Protein AF-A0A2V9TWN0-F1 (afdb_monomer)

Mean predicted aligned error: 3.04 Å

Sequence (93 aa):
MSSDPVLLVHGGAWAIPDDMVEAHLNGVRNAIAAGWRVLQHGGTALDAVEEAVVIMEDDETFDAGCGSFLNRDGKVQLDALIMDGSTLRAGGV

pLDDT: mean 95.89, std 7.32, range [47.44, 98.88]

Solvent-accessible surface area (backbone atoms only — not comparable to full-atom values): 5729 Å² total; per-residue (Å²): 128,91,71,84,84,84,87,87,80,80,87,82,92,72,92,71,53,80,90,49,43,63,56,51,55,47,49,48,52,51,12,48,52,48,14,50,50,35,47,76,72,70,46,49,74,60,59,15,52,50,46,19,47,52,52,37,23,70,32,60,84,33,80,32,76,42,50,38,61,60,45,98,88,70,39,76,75,82,76,52,73,53,67,41,85,92,77,69,51,69,53,73,90

Radius of gyration: 14.96 Å; Cα contacts (8 Å, |Δi|>4): 114; chains: 1; bounding box: 32×29×44 Å

Foldseek 3Di:
DPDDDDDDDAFDDDPQDPVLVVLRVVLQVVLQVQLVVCVVVVHDNQVSNVSSVVSNLVRLSGCHPNVNDADPVRDHDHKDKGADPVVRDIDID

Structure (mmCIF, N/CA/C/O backbone):
data_AF-A0A2V9TWN0-F1
#
_entry.id   AF-A0A2V9TWN0-F1
#
loop_
_atom_site.group_PDB
_atom_site.id
_atom_site.type_symbol
_atom_site.label_atom_id
_atom_site.label_alt_id
_atom_site.label_comp_id
_atom_site.label_asym_id
_atom_site.label_entity_id
_atom_site.label_seq_id
_atom_site.pdbx_PDB_ins_code
_atom_site.Cartn_x
_atom_site.Cartn_y
_atom_site.Cartn_z
_atom_site.occupancy
_atom_site.B_iso_or_equiv
_atom_site.auth_seq_id
_atom_site.auth_comp_id
_atom_site.auth_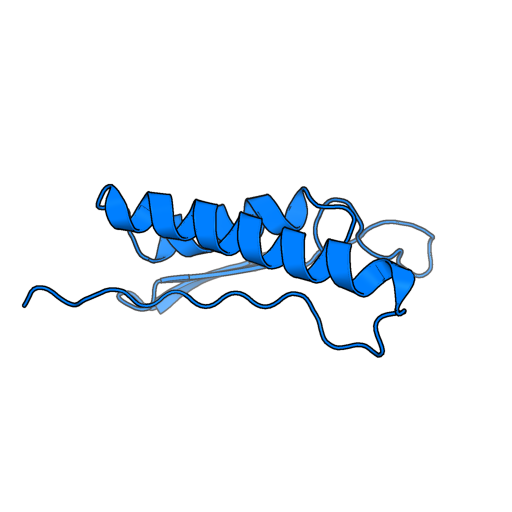asym_id
_atom_site.auth_atom_id
_atom_site.pdbx_PDB_model_num
ATOM 1 N N . MET A 1 1 ? -10.508 7.235 25.611 1.00 47.44 1 MET A N 1
ATOM 2 C CA . MET A 1 1 ? -9.133 7.730 25.402 1.00 47.44 1 MET A CA 1
ATOM 3 C C . MET A 1 1 ? -9.082 8.227 23.972 1.00 47.44 1 MET A C 1
ATOM 5 O O . MET A 1 1 ? -9.445 7.453 23.100 1.00 47.44 1 MET A O 1
ATOM 9 N N . SER A 1 2 ? -8.755 9.499 23.740 1.00 57.62 2 SER A N 1
ATOM 10 C CA . SER A 1 2 ? -8.411 9.951 22.387 1.00 57.62 2 SER A CA 1
ATOM 11 C C . SER A 1 2 ? -7.025 9.387 22.116 1.00 57.62 2 SER A C 1
ATOM 13 O O . SER A 1 2 ? -6.063 9.832 22.734 1.00 57.62 2 SER A O 1
ATOM 15 N N . SER A 1 3 ? -6.945 8.301 21.356 1.00 75.50 3 SER A N 1
ATOM 16 C CA . SER A 1 3 ? -5.669 7.771 20.889 1.00 75.50 3 SER A CA 1
ATOM 17 C C . SER A 1 3 ? -5.269 8.570 19.662 1.00 75.50 3 SER A C 1
ATOM 19 O O . SER A 1 3 ? -6.004 8.555 18.675 1.00 75.50 3 SER A O 1
ATOM 21 N N . ASP A 1 4 ? -4.130 9.251 19.725 1.00 89.12 4 ASP A N 1
ATOM 22 C CA . ASP A 1 4 ? -3.534 9.845 18.534 1.00 89.12 4 ASP A CA 1
ATOM 23 C C . ASP A 1 4 ? -3.155 8.698 17.583 1.00 89.12 4 ASP A C 1
ATOM 25 O O . ASP A 1 4 ? -2.393 7.808 17.981 1.00 89.12 4 ASP A O 1
ATOM 29 N N . PRO A 1 5 ? -3.735 8.633 16.372 1.00 93.94 5 PRO A N 1
ATOM 30 C CA . PRO A 1 5 ? -3.464 7.532 15.467 1.00 93.94 5 PRO A CA 1
ATOM 31 C C . PRO A 1 5 ? -2.036 7.626 14.927 1.00 93.94 5 PRO A C 1
ATOM 33 O O . PRO A 1 5 ? -1.470 8.709 14.776 1.00 93.94 5 PRO A O 1
ATOM 36 N N . VAL A 1 6 ? -1.467 6.474 14.588 1.00 96.44 6 VAL A N 1
ATOM 37 C CA . VAL A 1 6 ? -0.177 6.371 13.905 1.00 96.44 6 VAL A CA 1
ATOM 38 C C . VAL A 1 6 ? -0.394 5.561 12.637 1.00 96.44 6 VAL A C 1
ATOM 40 O O . VAL A 1 6 ? -0.990 4.487 12.686 1.00 96.44 6 VAL A O 1
ATOM 43 N N . LEU A 1 7 ? 0.100 6.075 11.514 1.00 97.88 7 LEU A N 1
ATOM 44 C CA . LEU A 1 7 ? 0.083 5.398 10.223 1.00 97.88 7 LEU A CA 1
ATOM 45 C C . LEU A 1 7 ? 1.515 5.338 9.686 1.00 97.88 7 LEU A C 1
ATOM 47 O O . LEU A 1 7 ? 2.246 6.326 9.750 1.00 97.88 7 LEU A O 1
ATOM 51 N N . LEU A 1 8 ? 1.913 4.173 9.181 1.00 98.12 8 LEU A N 1
ATOM 52 C CA . LEU A 1 8 ? 3.198 3.957 8.525 1.00 98.12 8 LEU A CA 1
ATOM 53 C C . LEU A 1 8 ? 2.947 3.298 7.172 1.00 98.12 8 LEU A C 1
ATOM 55 O O . LEU A 1 8 ? 2.086 2.430 7.061 1.00 98.12 8 LEU A O 1
ATOM 59 N N . VAL A 1 9 ? 3.725 3.699 6.171 1.00 98.00 9 VAL A N 1
ATOM 60 C CA . VAL A 1 9 ? 3.689 3.158 4.809 1.00 98.00 9 VAL A CA 1
ATOM 61 C C . VAL A 1 9 ? 5.123 2.856 4.384 1.00 98.00 9 VAL A C 1
ATOM 63 O O . VAL A 1 9 ? 6.042 3.603 4.729 1.00 98.00 9 VAL A O 1
ATOM 66 N N . HIS A 1 10 ? 5.325 1.770 3.642 1.00 97.00 10 HIS A N 1
ATOM 67 C CA . HIS A 1 10 ? 6.595 1.457 2.996 1.00 97.00 10 HIS A CA 1
ATOM 68 C C . HIS A 1 10 ? 6.358 1.134 1.523 1.00 97.00 10 HIS A C 1
ATOM 70 O O . HIS A 1 10 ? 5.330 0.564 1.191 1.00 97.00 10 HIS A O 1
ATOM 76 N N . GLY A 1 11 ? 7.327 1.457 0.665 1.00 91.69 11 GLY A N 1
ATOM 77 C CA . GLY A 1 11 ? 7.366 1.000 -0.727 1.00 91.69 11 GLY A CA 1
ATOM 78 C C . GLY A 1 11 ? 7.836 -0.449 -0.810 1.00 91.69 11 GLY A C 1
ATOM 79 O O . GLY A 1 11 ? 7.128 -1.379 -0.445 1.00 91.69 11 GLY A O 1
ATOM 80 N N . GLY A 1 12 ? 9.093 -0.636 -1.193 1.00 86.75 12 GLY A N 1
ATOM 81 C CA . GLY A 1 12 ? 9.765 -1.931 -1.203 1.00 86.75 12 GLY A CA 1
ATOM 82 C C . GLY A 1 12 ? 11.236 -1.790 -0.823 1.00 86.75 12 GLY A C 1
ATOM 83 O O . GLY A 1 12 ? 11.734 -0.683 -0.611 1.00 86.75 12 GLY A O 1
ATOM 84 N N . ALA A 1 13 ? 11.939 -2.916 -0.727 1.00 85.00 13 ALA A N 1
ATOM 85 C CA . ALA A 1 13 ? 13.361 -2.949 -0.404 1.00 85.00 13 ALA A CA 1
ATOM 86 C C . ALA A 1 13 ? 14.180 -3.361 -1.634 1.00 85.00 13 ALA A C 1
ATOM 88 O O . ALA A 1 13 ? 14.169 -4.523 -2.031 1.00 85.00 13 ALA A O 1
ATOM 89 N N . TRP A 1 14 ? 14.919 -2.412 -2.212 1.00 87.62 14 TRP A N 1
ATOM 90 C CA . TRP A 1 14 ? 15.901 -2.654 -3.273 1.00 87.62 14 TRP A CA 1
ATOM 91 C C . TRP A 1 14 ? 16.957 -1.524 -3.279 1.00 87.62 14 TRP A C 1
ATOM 93 O O . TRP A 1 14 ? 16.775 -0.482 -2.651 1.00 87.62 14 TRP A O 1
ATOM 103 N N . ALA A 1 15 ? 18.076 -1.716 -3.982 1.00 91.75 15 ALA A N 1
ATOM 104 C CA . ALA A 1 15 ? 19.024 -0.660 -4.359 1.00 91.75 15 ALA A CA 1
ATOM 105 C C . ALA A 1 15 ? 18.424 0.312 -5.405 1.00 91.75 15 ALA A C 1
ATOM 107 O O . ALA A 1 15 ? 18.713 0.197 -6.598 1.00 91.75 15 ALA A O 1
ATOM 108 N N . ILE A 1 16 ? 17.489 1.167 -4.975 1.00 92.38 16 ILE A N 1
ATOM 109 C CA . ILE A 1 16 ? 16.742 2.088 -5.850 1.00 92.38 16 ILE A CA 1
ATOM 110 C C . ILE A 1 16 ? 17.739 2.975 -6.622 1.00 92.38 16 ILE A C 1
ATOM 112 O O . ILE A 1 16 ? 18.572 3.616 -5.979 1.00 92.38 16 ILE A O 1
ATOM 116 N N . PRO A 1 17 ? 17.682 3.015 -7.968 1.00 94.12 17 PRO A N 1
ATOM 117 C CA . PRO A 1 17 ? 18.509 3.916 -8.771 1.00 94.12 17 PRO A CA 1
ATOM 118 C C . PRO A 1 17 ? 18.295 5.386 -8.394 1.00 94.12 17 PRO A C 1
ATOM 120 O O . PRO A 1 17 ? 17.164 5.786 -8.117 1.00 94.12 17 PRO A O 1
ATOM 123 N N . ASP A 1 18 ? 19.355 6.199 -8.416 1.00 96.50 18 ASP A N 1
ATOM 124 C CA . ASP A 1 18 ? 19.309 7.609 -7.988 1.00 96.50 18 ASP A CA 1
ATOM 125 C C . ASP A 1 18 ? 18.222 8.427 -8.712 1.00 96.50 18 ASP A C 1
ATOM 127 O O . ASP A 1 18 ? 17.572 9.275 -8.102 1.00 96.50 18 ASP A O 1
ATOM 131 N N . ASP A 1 19 ? 17.985 8.154 -9.998 1.00 97.19 19 ASP A N 1
ATOM 132 C CA . ASP A 1 19 ? 16.963 8.813 -10.820 1.00 97.19 19 ASP A CA 1
ATOM 133 C C . ASP A 1 19 ? 15.524 8.395 -10.475 1.00 97.19 19 ASP A C 1
ATOM 135 O O . ASP A 1 19 ? 14.581 9.117 -10.797 1.00 97.19 19 ASP A O 1
ATOM 139 N N . MET A 1 20 ? 15.350 7.284 -9.757 1.00 95.25 20 MET A N 1
ATOM 140 C CA . MET A 1 20 ? 14.056 6.768 -9.304 1.00 95.25 20 MET A CA 1
ATOM 141 C C . MET A 1 20 ? 13.738 7.125 -7.845 1.00 95.25 20 MET A C 1
ATOM 143 O O . MET A 1 20 ? 12.587 6.986 -7.424 1.00 95.25 20 MET A O 1
ATOM 147 N N . VAL A 1 21 ? 14.716 7.593 -7.058 1.00 95.69 21 VAL A N 1
ATOM 148 C CA . VAL A 1 21 ? 14.544 7.877 -5.618 1.00 95.69 21 VAL A CA 1
ATOM 149 C C . VAL A 1 21 ? 13.421 8.882 -5.363 1.00 95.69 21 VAL A C 1
ATOM 151 O O . VAL A 1 21 ? 12.569 8.647 -4.507 1.00 95.69 21 VAL A O 1
ATOM 154 N N . GLU A 1 22 ? 13.382 9.985 -6.111 1.00 97.50 22 GLU A N 1
ATOM 155 C CA . GLU A 1 22 ? 12.360 11.021 -5.913 1.00 97.50 22 GLU A CA 1
A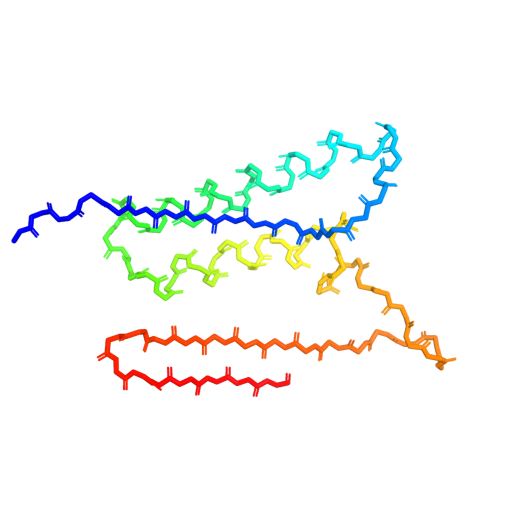TOM 156 C C . GLU A 1 22 ? 10.947 10.508 -6.207 1.00 97.50 22 GLU A C 1
ATOM 158 O O . GLU A 1 22 ? 10.019 10.833 -5.466 1.00 97.50 22 GLU A O 1
ATOM 163 N N . ALA A 1 23 ? 10.778 9.661 -7.230 1.00 97.12 23 ALA A N 1
ATOM 164 C CA . ALA A 1 23 ? 9.490 9.038 -7.528 1.00 97.12 23 ALA A CA 1
ATOM 165 C C . ALA A 1 23 ? 9.007 8.185 -6.342 1.00 97.12 23 ALA A C 1
ATOM 167 O O . ALA A 1 23 ? 7.898 8.388 -5.855 1.00 97.12 23 ALA A O 1
ATOM 168 N N . HIS A 1 24 ? 9.878 7.341 -5.778 1.00 96.88 24 HIS A N 1
ATOM 169 C CA . HIS A 1 24 ? 9.538 6.486 -4.633 1.00 96.88 24 HIS A CA 1
ATOM 170 C C . HIS A 1 24 ? 9.201 7.299 -3.376 1.00 96.88 24 HIS A C 1
ATOM 172 O O . HIS A 1 24 ? 8.250 6.984 -2.655 1.00 96.88 24 HIS A O 1
ATOM 178 N N . LEU A 1 25 ? 9.968 8.361 -3.103 1.00 96.94 25 LEU A N 1
ATOM 179 C CA . LEU A 1 25 ? 9.698 9.249 -1.973 1.00 96.94 25 LEU A CA 1
ATOM 180 C C . LEU A 1 25 ? 8.351 9.962 -2.132 1.00 96.94 25 LEU A C 1
ATOM 182 O O . LEU A 1 25 ? 7.620 10.108 -1.152 1.00 96.94 25 LEU A O 1
ATOM 186 N N . ASN A 1 26 ? 8.011 10.399 -3.344 1.00 98.12 26 ASN A N 1
ATOM 187 C CA . ASN A 1 26 ? 6.731 11.044 -3.618 1.00 98.12 26 ASN A CA 1
ATOM 188 C C . ASN A 1 26 ? 5.564 10.058 -3.543 1.00 98.12 26 ASN A C 1
ATOM 190 O O . ASN A 1 26 ? 4.566 10.385 -2.907 1.00 98.12 26 ASN A O 1
ATOM 194 N N . GLY A 1 27 ? 5.714 8.845 -4.074 1.00 98.19 27 GLY A N 1
ATOM 195 C CA . GLY A 1 27 ? 4.696 7.801 -3.976 1.00 98.19 27 GLY A CA 1
ATOM 196 C C . GLY A 1 27 ? 4.333 7.474 -2.522 1.00 98.19 27 GLY A C 1
ATOM 197 O O . GLY A 1 27 ? 3.165 7.545 -2.140 1.00 98.19 27 GLY A O 1
ATOM 198 N N . VAL A 1 28 ? 5.328 7.266 -1.646 1.00 98.12 28 VAL A N 1
ATOM 199 C CA . VAL A 1 28 ? 5.069 7.016 -0.211 1.00 98.12 28 VAL A CA 1
ATOM 200 C C . VAL A 1 28 ? 4.447 8.239 0.480 1.00 98.12 28 VAL A C 1
ATOM 202 O O . VAL A 1 28 ? 3.576 8.080 1.336 1.00 98.12 28 VAL A O 1
ATOM 205 N N . ARG A 1 29 ? 4.845 9.468 0.111 1.00 98.50 29 ARG A N 1
ATOM 206 C CA . ARG A 1 29 ? 4.228 10.709 0.629 1.00 98.50 29 ARG A CA 1
ATOM 207 C C . ARG A 1 29 ? 2.763 10.852 0.208 1.00 98.50 29 ARG A C 1
ATOM 209 O O . ARG A 1 29 ? 1.946 11.303 1.010 1.00 98.50 29 ARG A O 1
ATOM 216 N N . ASN A 1 30 ? 2.426 10.469 -1.018 1.00 98.69 30 ASN A N 1
ATOM 217 C CA . ASN A 1 30 ? 1.056 10.506 -1.519 1.00 98.69 30 ASN A CA 1
ATOM 218 C C . ASN A 1 30 ? 0.190 9.466 -0.797 1.00 98.69 30 ASN A C 1
ATOM 220 O O . ASN A 1 30 ? -0.875 9.808 -0.282 1.00 98.69 30 ASN A O 1
ATOM 224 N N . ALA A 1 31 ? 0.694 8.237 -0.668 1.00 98.75 31 ALA A N 1
ATOM 225 C CA . ALA A 1 31 ? 0.022 7.150 0.036 1.00 98.75 31 ALA A CA 1
ATOM 226 C C . ALA A 1 31 ? -0.254 7.493 1.509 1.00 98.75 31 ALA A C 1
ATOM 228 O O . ALA A 1 31 ? -1.393 7.396 1.974 1.00 98.75 31 ALA A O 1
ATOM 229 N N . ILE A 1 32 ? 0.760 7.981 2.241 1.00 98.56 32 ILE A N 1
ATOM 230 C CA . ILE A 1 32 ? 0.576 8.362 3.648 1.00 98.56 32 ILE A CA 1
ATOM 231 C C . ILE A 1 32 ? -0.409 9.527 3.794 1.00 98.56 32 ILE A C 1
ATOM 233 O O . ILE A 1 32 ? -1.219 9.524 4.718 1.00 98.56 32 ILE A O 1
ATOM 237 N N . ALA A 1 33 ? -0.391 10.508 2.885 1.00 98.69 33 ALA A N 1
ATOM 238 C CA . ALA A 1 33 ? -1.312 11.640 2.932 1.00 98.69 33 ALA A CA 1
ATOM 239 C C . ALA A 1 33 ? -2.771 11.211 2.706 1.00 98.69 33 ALA A C 1
ATOM 241 O O . ALA A 1 33 ? -3.671 11.718 3.383 1.00 98.69 33 ALA A O 1
ATOM 242 N N . ALA A 1 34 ? -3.008 10.266 1.793 1.00 98.81 34 ALA A N 1
ATOM 243 C CA . ALA A 1 34 ? -4.338 9.740 1.513 1.00 98.81 34 ALA A CA 1
ATOM 244 C C . ALA A 1 34 ? -4.898 8.939 2.698 1.00 98.81 34 ALA A C 1
ATOM 246 O O . ALA A 1 34 ? -5.968 9.281 3.208 1.00 98.81 34 ALA A O 1
ATOM 247 N N . GLY A 1 35 ? -4.138 7.976 3.230 1.00 98.75 35 GLY A N 1
ATOM 248 C CA . GLY A 1 35 ? -4.550 7.224 4.421 1.00 98.75 35 GLY A CA 1
ATOM 249 C C . GLY A 1 35 ? -4.719 8.115 5.659 1.00 98.75 35 GLY A C 1
ATOM 250 O O . GLY A 1 35 ? -5.678 7.978 6.421 1.00 98.75 35 GLY A O 1
ATOM 251 N N . TRP A 1 36 ? -3.853 9.119 5.841 1.00 98.50 36 TRP A N 1
ATOM 252 C CA . TRP A 1 36 ? -3.976 10.072 6.949 1.00 98.50 36 TRP A CA 1
ATOM 253 C C . TRP A 1 36 ? -5.236 10.940 6.846 1.00 98.50 36 TRP A C 1
ATOM 255 O O . TRP A 1 36 ? -5.854 11.276 7.859 1.00 98.50 36 TRP A O 1
ATOM 265 N N . ARG A 1 37 ? -5.660 11.296 5.627 1.00 98.44 37 ARG A N 1
ATOM 266 C CA . ARG A 1 37 ? -6.930 11.996 5.399 1.00 98.44 37 ARG A CA 1
ATOM 267 C C . ARG A 1 37 ? -8.109 11.150 5.876 1.00 98.44 37 ARG A C 1
ATOM 269 O O . ARG A 1 37 ? -9.002 11.716 6.498 1.00 98.44 37 ARG A O 1
ATOM 276 N N . VAL A 1 38 ? -8.108 9.836 5.661 1.00 98.56 38 VAL A N 1
ATOM 277 C CA . VAL A 1 38 ? -9.170 8.940 6.160 1.00 98.56 38 VAL A CA 1
ATOM 278 C C . VAL A 1 38 ? -9.272 9.002 7.686 1.00 98.56 38 VAL A C 1
ATOM 280 O O . VAL A 1 38 ? -10.350 9.267 8.222 1.00 98.56 38 VAL A O 1
ATOM 283 N N . LEU A 1 39 ? -8.142 8.873 8.389 1.00 97.56 39 LEU A N 1
ATOM 284 C CA . LEU A 1 39 ? -8.096 8.947 9.855 1.00 97.56 39 LEU A CA 1
ATOM 285 C C . LEU A 1 39 ? -8.571 10.305 10.392 1.00 97.56 39 LEU A C 1
ATOM 287 O O . LEU A 1 39 ? -9.345 10.357 11.347 1.00 97.56 39 LEU A O 1
ATOM 291 N N . GLN A 1 40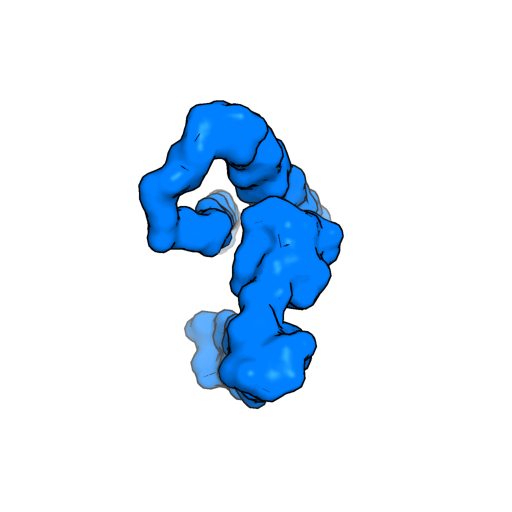 ? -8.165 11.411 9.759 1.00 96.44 40 GLN A N 1
ATOM 292 C CA . GLN A 1 40 ? -8.597 12.760 10.153 1.00 96.44 40 GLN A CA 1
ATOM 293 C C . GLN A 1 40 ? -10.111 12.978 10.026 1.00 96.44 40 GLN A C 1
ATOM 295 O O . GLN A 1 40 ? -10.675 13.777 10.771 1.00 96.44 40 GLN A O 1
ATOM 300 N N . HIS A 1 41 ? -10.775 12.272 9.107 1.00 96.50 41 HIS A N 1
ATOM 301 C CA . HIS A 1 41 ? -12.229 12.339 8.929 1.00 96.50 41 HIS A CA 1
ATOM 302 C C . HIS A 1 41 ? -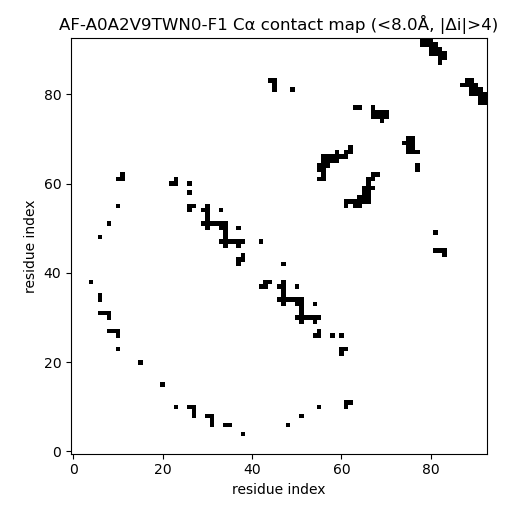12.987 11.307 9.782 1.00 96.50 41 HIS A C 1
ATOM 304 O O . HIS A 1 41 ? -14.196 11.150 9.619 1.00 96.50 41 HIS A O 1
ATOM 310 N N . GLY A 1 42 ? -12.304 10.626 10.709 1.00 95.56 42 GLY A N 1
ATOM 311 C CA . GLY A 1 42 ? -12.906 9.638 11.606 1.00 95.56 42 GLY A CA 1
ATOM 312 C C . GLY A 1 42 ? -13.118 8.260 10.977 1.00 95.56 42 GLY A C 1
ATOM 313 O O . GLY A 1 42 ? -13.894 7.473 11.518 1.00 95.56 42 GLY A O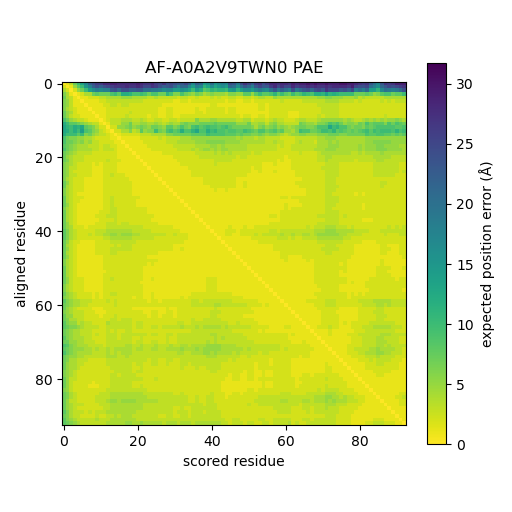 1
ATOM 314 N N . GLY A 1 43 ? -12.457 7.972 9.850 1.00 97.25 43 GLY A N 1
ATOM 315 C CA . GLY A 1 43 ? -12.430 6.638 9.253 1.00 97.25 43 GLY A CA 1
ATOM 316 C C . GLY A 1 43 ? -11.679 5.625 10.122 1.00 97.25 43 GLY A C 1
ATOM 317 O O . GLY A 1 43 ? -10.983 5.983 11.078 1.00 97.25 43 GLY A O 1
ATOM 318 N N . THR A 1 44 ? -11.836 4.342 9.808 1.00 97.31 44 THR A N 1
ATOM 319 C CA . THR A 1 44 ? -11.208 3.269 10.585 1.00 97.31 44 THR A CA 1
ATOM 320 C C . THR A 1 44 ? -9.736 3.083 10.210 1.00 97.31 44 THR A C 1
ATOM 322 O O . THR A 1 44 ? -9.266 3.558 9.177 1.00 97.31 44 THR A O 1
ATOM 325 N N . ALA A 1 45 ? -8.989 2.348 11.043 1.00 97.94 45 ALA A N 1
ATOM 326 C CA . ALA A 1 45 ? -7.630 1.936 10.694 1.00 97.94 45 ALA A CA 1
ATOM 327 C C . ALA A 1 45 ? -7.604 1.066 9.425 1.00 97.94 45 ALA A C 1
ATOM 329 O O . ALA A 1 45 ? -6.643 1.142 8.669 1.00 97.94 45 ALA A O 1
ATOM 330 N N . LEU A 1 46 ? -8.662 0.278 9.193 1.00 98.38 46 LEU A N 1
ATOM 331 C CA . LEU A 1 46 ? -8.796 -0.582 8.021 1.00 98.38 46 LEU A CA 1
ATOM 332 C C . LEU A 1 46 ? -8.963 0.254 6.744 1.00 98.38 46 LEU A C 1
ATOM 334 O O . LEU A 1 46 ? -8.199 0.073 5.803 1.00 98.38 46 LEU A O 1
ATOM 338 N N . ASP A 1 47 ? -9.873 1.232 6.767 1.00 98.56 47 ASP A N 1
ATOM 339 C CA . ASP A 1 47 ? -10.094 2.149 5.639 1.00 98.56 47 ASP A CA 1
ATOM 340 C C . ASP A 1 47 ? -8.822 2.960 5.322 1.00 98.56 47 ASP A C 1
ATOM 342 O O . ASP A 1 47 ? -8.511 3.248 4.171 1.00 98.56 47 ASP A O 1
ATOM 346 N N . ALA A 1 48 ? -8.065 3.347 6.355 1.00 98.69 48 ALA A N 1
ATOM 347 C CA . ALA A 1 48 ? -6.860 4.154 6.193 1.00 98.69 48 ALA A CA 1
ATOM 348 C C . ALA A 1 48 ? -5.704 3.395 5.529 1.00 98.69 48 ALA A C 1
ATOM 350 O O . ALA A 1 48 ? -4.986 3.979 4.716 1.00 98.69 48 ALA A O 1
ATOM 351 N N . VAL A 1 49 ? -5.498 2.122 5.888 1.00 98.75 49 VAL A N 1
ATOM 352 C CA . VAL A 1 49 ? -4.456 1.297 5.255 1.00 98.75 49 VAL A CA 1
ATOM 353 C C . VAL A 1 49 ? -4.867 0.869 3.849 1.00 98.75 49 VAL A C 1
ATOM 355 O O . VAL A 1 49 ? -4.008 0.834 2.977 1.00 98.75 49 VAL A O 1
ATOM 358 N N . GLU A 1 50 ? -6.159 0.618 3.613 1.00 98.81 50 GLU A N 1
ATOM 359 C CA . GLU A 1 50 ? -6.700 0.332 2.280 1.00 98.81 50 GLU A CA 1
ATOM 360 C C . GLU A 1 50 ? -6.466 1.516 1.335 1.00 98.81 50 GLU A C 1
ATOM 362 O O . GLU A 1 50 ? -5.812 1.352 0.312 1.00 98.81 50 GLU A O 1
ATOM 367 N N . GLU A 1 51 ? -6.889 2.728 1.713 1.00 98.88 51 GLU A N 1
ATOM 368 C CA . GLU A 1 51 ? -6.686 3.931 0.892 1.00 98.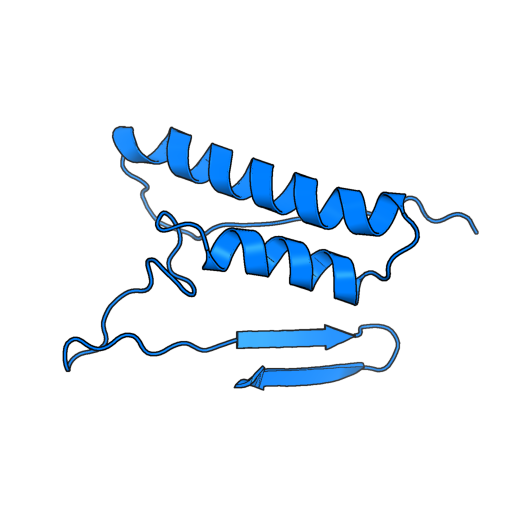88 51 GLU A CA 1
ATOM 369 C C . GLU A 1 51 ? -5.197 4.190 0.608 1.00 98.88 51 GLU A C 1
ATOM 371 O O . GLU A 1 51 ? -4.827 4.548 -0.509 1.00 98.88 51 GLU A O 1
ATOM 376 N N . ALA A 1 52 ? -4.320 4.012 1.603 1.00 98.81 52 ALA A N 1
ATOM 377 C CA . ALA A 1 52 ? -2.885 4.195 1.401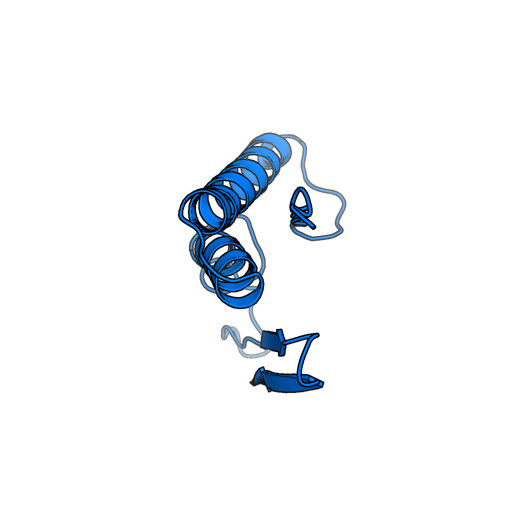 1.00 98.81 52 ALA A CA 1
ATOM 378 C C . ALA A 1 52 ? -2.317 3.197 0.379 1.00 98.81 52 ALA A C 1
ATOM 380 O O . ALA A 1 52 ? -1.515 3.593 -0.464 1.00 98.81 52 ALA A O 1
ATOM 381 N N . VAL A 1 53 ? -2.736 1.929 0.438 1.00 98.62 53 VAL A N 1
ATOM 382 C CA . VAL A 1 53 ? -2.286 0.884 -0.493 1.00 98.62 53 VAL A CA 1
ATOM 383 C C . VAL A 1 53 ? -2.877 1.087 -1.887 1.00 98.62 53 VAL A C 1
ATOM 385 O O . VAL A 1 53 ? -2.130 0.956 -2.845 1.00 98.62 53 VAL A O 1
ATOM 388 N N . VAL A 1 54 ? -4.138 1.510 -2.027 1.00 98.75 54 VAL A N 1
ATOM 389 C CA . VAL A 1 54 ? -4.737 1.839 -3.339 1.00 98.75 54 VAL A CA 1
ATOM 390 C C . VAL A 1 54 ? -3.918 2.909 -4.068 1.00 98.75 54 VAL A C 1
ATOM 392 O O . VAL A 1 54 ? -3.594 2.753 -5.240 1.00 98.75 54 VAL A O 1
ATOM 395 N N . ILE A 1 55 ? -3.500 3.968 -3.365 1.00 98.69 55 ILE A N 1
ATOM 396 C CA . ILE A 1 55 ? -2.632 5.003 -3.954 1.00 98.69 55 ILE A CA 1
ATOM 397 C C . ILE A 1 55 ? -1.272 4.442 -4.384 1.00 98.69 55 ILE A C 1
ATOM 399 O O . ILE A 1 55 ? -0.684 4.947 -5.337 1.00 98.69 55 ILE A O 1
ATOM 403 N N . MET A 1 56 ? -0.762 3.424 -3.692 1.00 98.50 56 MET A N 1
ATOM 404 C CA . MET A 1 56 ? 0.469 2.749 -4.096 1.00 98.50 56 MET A CA 1
ATOM 405 C C . MET A 1 56 ? 0.264 1.815 -5.289 1.00 98.50 56 MET A C 1
ATOM 407 O O . MET A 1 56 ? 1.131 1.765 -6.148 1.00 98.50 56 MET A O 1
ATOM 411 N N . GLU A 1 57 ? -0.855 1.093 -5.353 1.00 98.69 57 GLU A N 1
ATOM 412 C CA . GLU A 1 57 ? -1.200 0.204 -6.470 1.00 98.69 57 GLU A CA 1
ATOM 413 C C . GLU A 1 57 ? -1.448 0.969 -7.776 1.00 98.69 57 GLU A C 1
ATOM 415 O O . GLU A 1 57 ? -1.236 0.421 -8.853 1.00 98.69 57 GLU A O 1
ATOM 420 N N . ASP A 1 58 ? -1.884 2.226 -7.703 1.00 98.56 58 ASP A N 1
ATOM 421 C CA . ASP A 1 58 ? -2.069 3.087 -8.877 1.00 98.56 58 ASP A CA 1
ATOM 422 C C . ASP A 1 58 ? -0.764 3.779 -9.338 1.00 98.56 58 ASP A C 1
ATOM 424 O O . ASP A 1 58 ? -0.730 4.372 -10.421 1.00 98.56 58 ASP A O 1
ATOM 428 N N . ASP A 1 59 ? 0.312 3.732 -8.542 1.00 98.00 59 ASP A N 1
ATOM 429 C CA . ASP A 1 59 ? 1.599 4.374 -8.834 1.00 98.00 59 ASP A CA 1
ATOM 430 C C . ASP A 1 59 ? 2.595 3.366 -9.431 1.00 98.00 59 ASP A C 1
ATOM 432 O O . ASP A 1 59 ? 3.141 2.514 -8.731 1.00 98.00 59 ASP A O 1
ATOM 436 N N . GLU A 1 60 ? 2.902 3.543 -10.724 1.00 96.75 60 GLU A N 1
ATOM 437 C CA . GLU A 1 60 ? 3.816 2.702 -11.523 1.00 96.75 60 GLU A CA 1
ATOM 438 C C . GLU A 1 60 ? 5.225 2.540 -10.928 1.00 96.75 60 GLU A C 1
ATOM 440 O O . GLU A 1 60 ? 6.005 1.695 -11.374 1.00 96.75 60 GLU A O 1
ATOM 445 N N . THR A 1 61 ? 5.579 3.362 -9.941 1.00 95.88 61 THR A N 1
ATOM 446 C CA . THR A 1 61 ? 6.840 3.269 -9.210 1.00 95.88 61 THR A CA 1
ATOM 447 C C . THR A 1 61 ? 6.933 1.999 -8.357 1.00 95.88 61 THR A C 1
ATOM 449 O O . THR A 1 61 ? 8.044 1.538 -8.081 1.00 95.88 61 THR A O 1
ATOM 452 N N . PHE A 1 62 ? 5.805 1.437 -7.909 1.00 97.19 62 PHE A N 1
ATOM 453 C CA . PHE A 1 62 ? 5.783 0.305 -6.983 1.00 97.19 62 PHE A CA 1
ATOM 454 C C . PHE A 1 62 ? 5.465 -1.024 -7.676 1.00 97.19 62 PHE A C 1
ATOM 456 O O . PHE A 1 62 ? 4.708 -1.100 -8.638 1.00 97.19 62 PHE A O 1
ATOM 463 N N . ASP A 1 63 ? 6.028 -2.110 -7.140 1.00 96.81 63 ASP A N 1
ATOM 464 C CA . ASP A 1 63 ? 5.713 -3.480 -7.561 1.00 96.81 63 ASP A CA 1
ATOM 465 C C . ASP A 1 63 ? 4.401 -3.957 -6.908 1.00 96.81 63 ASP A C 1
ATOM 467 O O . ASP A 1 63 ? 4.378 -4.886 -6.103 1.00 96.81 63 ASP A O 1
ATOM 471 N N . ALA A 1 64 ? 3.308 -3.256 -7.204 1.00 97.88 64 ALA A N 1
ATOM 472 C CA . ALA A 1 64 ? 1.946 -3.557 -6.773 1.00 97.88 64 ALA A CA 1
ATOM 473 C C . ALA A 1 64 ? 0.965 -2.982 -7.806 1.00 97.88 64 ALA A C 1
ATOM 475 O O . ALA A 1 64 ? 1.241 -1.935 -8.377 1.00 97.88 64 ALA A O 1
ATOM 476 N N . GLY A 1 65 ? -0.166 -3.647 -8.061 1.00 98.12 65 GLY A N 1
ATOM 477 C CA . GLY A 1 65 ? -1.164 -3.166 -9.024 1.00 98.12 65 GLY A CA 1
ATOM 478 C C . GLY A 1 65 ? -0.574 -2.795 -10.397 1.00 98.12 65 GLY A C 1
ATOM 479 O O . GLY A 1 65 ? -0.097 -3.653 -11.147 1.00 98.12 65 GLY A O 1
ATOM 480 N N . CYS A 1 66 ? -0.650 -1.511 -10.745 1.00 96.94 66 CYS A N 1
ATOM 481 C CA . CYS A 1 66 ? -0.010 -0.915 -11.909 1.00 96.94 66 CYS A CA 1
ATOM 482 C C . CYS A 1 66 ? 1.473 -0.642 -11.617 1.00 96.94 66 CYS A C 1
ATOM 484 O O . CYS A 1 66 ? 1.799 0.145 -10.742 1.00 96.94 66 CYS A O 1
ATOM 486 N N . GLY A 1 67 ? 2.374 -1.262 -12.384 1.00 95.38 67 GLY A N 1
ATOM 487 C CA . GLY A 1 67 ? 3.824 -1.233 -12.123 1.00 95.38 67 GLY A CA 1
ATOM 488 C C . GLY A 1 67 ? 4.389 -2.595 -11.718 1.00 95.38 67 GLY A C 1
ATOM 489 O O . GLY A 1 67 ? 5.600 -2.810 -11.783 1.00 95.38 67 GLY A O 1
ATOM 490 N N . SER A 1 68 ? 3.509 -3.552 -11.405 1.00 97.38 68 SER A N 1
ATOM 491 C CA . SER A 1 68 ? 3.912 -4.893 -11.002 1.00 97.38 68 SER A CA 1
ATOM 492 C C . SER A 1 68 ? 4.767 -5.631 -12.018 1.00 97.38 68 SER A C 1
ATOM 494 O O . SER A 1 68 ? 4.567 -5.584 -13.238 1.00 97.38 68 SER A O 1
ATOM 496 N N . PHE A 1 69 ? 5.702 -6.397 -11.477 1.00 95.19 69 PHE A N 1
ATOM 497 C CA . PHE A 1 69 ? 6.601 -7.217 -12.255 1.00 95.19 69 PHE A CA 1
ATOM 498 C C . PHE A 1 69 ? 5.88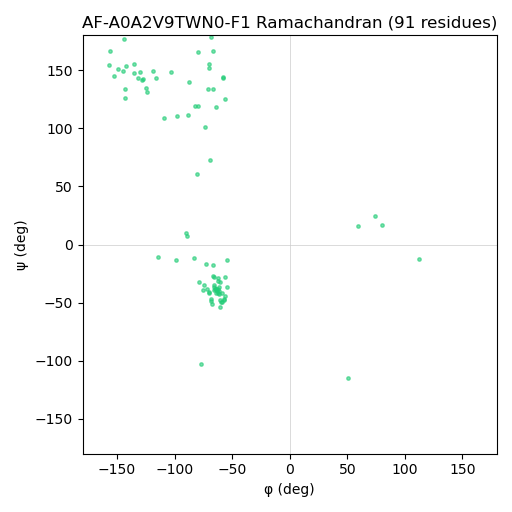5 -8.403 -12.894 1.00 95.19 69 PHE A C 1
ATOM 500 O O . PHE A 1 69 ? 4.836 -8.891 -12.464 1.00 95.19 69 PHE A O 1
ATOM 507 N N . LEU A 1 70 ? 6.477 -8.868 -13.989 1.00 98.12 70 LEU A N 1
ATOM 508 C CA . LEU A 1 70 ? 5.923 -9.952 -14.777 1.00 98.12 70 LEU A CA 1
ATOM 509 C C . LEU A 1 70 ? 6.389 -11.299 -14.231 1.00 98.12 70 LEU A C 1
ATOM 511 O O . LEU A 1 70 ? 7.564 -11.502 -13.921 1.00 98.12 70 LEU A O 1
ATOM 515 N N . ASN A 1 71 ? 5.472 -12.259 -14.207 1.00 98.25 71 ASN A N 1
ATOM 516 C CA . ASN A 1 71 ? 5.806 -13.656 -13.998 1.00 98.25 71 ASN A CA 1
ATOM 517 C C . ASN A 1 71 ? 6.583 -14.228 -15.205 1.00 98.25 71 ASN A C 1
ATOM 519 O O . ASN A 1 71 ? 6.797 -13.568 -16.225 1.00 98.25 71 ASN A O 1
ATOM 523 N N . ARG A 1 72 ? 6.984 -15.503 -15.120 1.00 98.12 72 ARG A N 1
ATOM 524 C CA . ARG A 1 72 ? 7.750 -16.187 -16.182 1.00 98.12 72 ARG A CA 1
ATOM 525 C C . ARG A 1 72 ? 7.061 -16.173 -17.554 1.00 98.12 72 ARG A C 1
ATOM 527 O O . ARG A 1 72 ? 7.747 -16.216 -18.571 1.00 98.12 72 ARG A O 1
ATOM 534 N N . ASP A 1 73 ? 5.734 -16.115 -17.581 1.00 98.38 73 ASP A N 1
ATOM 535 C CA . ASP A 1 73 ? 4.945 -16.105 -18.814 1.00 98.38 73 ASP A CA 1
ATOM 536 C C . ASP A 1 73 ? 4.721 -14.675 -19.345 1.00 98.38 73 ASP A C 1
ATOM 538 O O . ASP A 1 73 ? 3.955 -14.477 -20.290 1.00 98.38 73 ASP A O 1
ATOM 542 N N . GLY A 1 74 ? 5.376 -13.674 -18.744 1.00 98.06 74 GLY A N 1
ATOM 543 C CA . GLY A 1 74 ? 5.262 -12.271 -19.130 1.00 98.06 74 GLY A CA 1
ATOM 544 C C . GLY A 1 74 ? 3.944 -11.626 -18.699 1.00 98.06 74 GLY A C 1
ATOM 545 O O . GLY A 1 74 ? 3.498 -10.683 -19.348 1.00 98.06 74 GLY A O 1
ATOM 546 N N . LYS A 1 75 ? 3.284 -12.145 -17.655 1.00 98.38 75 LYS A N 1
ATOM 547 C CA . LYS A 1 75 ? 1.990 -11.645 -17.164 1.00 98.38 75 LYS A CA 1
ATOM 548 C C . LYS A 1 75 ? 2.112 -11.096 -15.750 1.00 98.38 75 LYS A C 1
ATOM 550 O O . LYS A 1 75 ? 2.813 -11.680 -14.930 1.00 98.38 75 LYS A O 1
ATOM 555 N N . VAL A 1 76 ? 1.375 -10.028 -15.459 1.00 98.31 76 VAL A N 1
ATOM 556 C CA . VAL A 1 76 ? 1.181 -9.555 -14.084 1.00 98.31 76 VAL A CA 1
ATOM 557 C C . VAL A 1 76 ? 0.374 -10.598 -13.309 1.00 98.31 76 VAL A C 1
ATOM 559 O O . VAL A 1 76 ? -0.627 -11.119 -13.809 1.00 98.31 76 VAL A O 1
ATOM 562 N N . GLN A 1 77 ? 0.829 -10.912 -12.102 1.00 98.50 77 GLN A N 1
ATOM 563 C CA . GLN A 1 77 ? 0.139 -11.764 -11.143 1.00 98.50 77 GLN A CA 1
ATOM 564 C C . GLN A 1 77 ? 0.396 -11.178 -9.755 1.00 98.50 77 GLN A C 1
ATOM 566 O O . GLN A 1 77 ? 1.546 -10.923 -9.414 1.00 98.50 77 GLN A O 1
ATOM 571 N N . LEU A 1 78 ? -0.676 -10.913 -9.014 1.00 98.31 78 LEU A N 1
ATOM 572 C CA . LEU A 1 78 ? -0.667 -10.110 -7.794 1.00 98.31 78 LEU A CA 1
ATOM 573 C C . LEU A 1 78 ? -1.122 -10.961 -6.617 1.00 98.31 78 LEU A C 1
ATOM 575 O O . LEU A 1 78 ? -1.994 -11.810 -6.800 1.00 98.31 78 LEU A O 1
ATOM 579 N N . ASP A 1 79 ? -0.595 -10.640 -5.441 1.00 98.44 79 ASP A N 1
ATOM 580 C CA . ASP A 1 79 ? -1.036 -11.169 -4.155 1.00 98.44 79 ASP A CA 1
ATOM 581 C C . ASP A 1 79 ? -1.321 -9.977 -3.226 1.00 98.44 79 ASP A C 1
ATOM 583 O O . ASP A 1 79 ? -0.586 -8.985 -3.245 1.00 98.44 79 ASP A O 1
ATOM 587 N N . ALA A 1 80 ? -2.354 -10.066 -2.388 1.00 98.44 80 ALA A N 1
ATOM 588 C CA . ALA A 1 80 ? -2.668 -9.018 -1.411 1.00 98.44 80 ALA A CA 1
ATOM 589 C C . ALA A 1 80 ? -3.315 -9.591 -0.144 1.00 98.44 80 ALA A C 1
ATOM 591 O O . ALA A 1 80 ? -4.016 -10.603 -0.190 1.00 98.44 80 ALA A O 1
ATOM 592 N N . LEU A 1 81 ? -3.121 -8.926 1.003 1.00 98.50 81 LEU A N 1
ATOM 593 C CA . LEU A 1 81 ? -3.841 -9.245 2.238 1.00 98.50 81 LEU A CA 1
ATOM 594 C C . LEU A 1 81 ? -4.196 -7.997 3.049 1.00 98.50 81 LEU A C 1
ATOM 596 O O . LEU A 1 81 ? -3.479 -7.000 3.024 1.00 98.50 81 LEU A O 1
ATOM 600 N N . ILE A 1 82 ? -5.255 -8.096 3.848 1.00 98.69 82 ILE A N 1
ATOM 601 C CA . ILE A 1 82 ? -5.638 -7.071 4.823 1.00 98.69 82 ILE A CA 1
ATOM 602 C C . ILE A 1 82 ? -6.225 -7.726 6.079 1.00 98.69 82 ILE A C 1
ATOM 604 O O . ILE A 1 82 ? -6.821 -8.806 6.015 1.00 98.69 82 ILE A O 1
ATOM 608 N N . MET A 1 83 ? -6.048 -7.093 7.241 1.00 98.69 83 MET A N 1
ATOM 609 C CA . MET A 1 83 ? -6.492 -7.629 8.529 1.00 98.69 83 MET A CA 1
ATOM 610 C C . MET A 1 83 ? -7.003 -6.529 9.462 1.00 98.69 83 MET A C 1
ATOM 612 O O . MET A 1 83 ? -6.334 -5.522 9.680 1.00 98.69 83 MET A O 1
ATOM 616 N N . ASP A 1 84 ? -8.156 -6.769 10.085 1.00 98.50 84 ASP A N 1
ATOM 617 C CA . ASP A 1 84 ? -8.662 -5.965 11.196 1.00 98.50 84 ASP A CA 1
ATOM 618 C C . ASP A 1 84 ? -8.130 -6.518 12.527 1.00 98.50 84 ASP A C 1
ATOM 620 O O . ASP A 1 84 ? -8.519 -7.597 12.983 1.00 98.50 84 ASP A O 1
ATOM 624 N N . GLY A 1 85 ? -7.249 -5.755 13.178 1.00 97.56 85 GLY A N 1
ATOM 625 C CA . GLY A 1 85 ? -6.625 -6.137 14.446 1.00 97.56 85 GLY A CA 1
ATOM 626 C C . GLY A 1 85 ? -7.584 -6.223 15.640 1.00 97.56 85 GLY A C 1
ATOM 627 O O . GLY A 1 85 ? -7.241 -6.855 16.637 1.00 97.56 85 GLY A O 1
ATOM 628 N N . SER A 1 86 ? -8.781 -5.629 15.563 1.00 96.94 86 SER A N 1
ATOM 629 C CA . SER A 1 86 ? -9.766 -5.677 16.653 1.00 96.94 86 SER A CA 1
ATOM 630 C C . SER A 1 86 ? -10.539 -6.998 16.700 1.00 96.94 86 SER A C 1
ATOM 632 O O . SER A 1 86 ? -10.893 -7.475 17.780 1.00 96.94 86 SER A O 1
ATOM 634 N N . THR A 1 87 ? -10.772 -7.610 15.535 1.00 98.00 87 THR A N 1
ATOM 635 C CA . THR A 1 87 ? -11.559 -8.844 15.384 1.00 98.00 87 THR A CA 1
ATOM 636 C C . THR A 1 87 ? -10.741 -10.042 14.909 1.00 98.00 87 THR A C 1
ATOM 638 O O . THR A 1 87 ? -11.241 -11.166 14.927 1.00 98.00 87 THR A O 1
ATOM 641 N N . LEU A 1 88 ? -9.497 -9.816 14.477 1.00 97.75 88 LEU A N 1
ATOM 642 C CA . LEU A 1 88 ? -8.632 -10.782 13.795 1.00 97.75 88 LEU A CA 1
ATOM 643 C C . LEU A 1 88 ? -9.212 -11.320 12.478 1.00 97.75 88 LEU A C 1
ATOM 645 O O . LEU A 1 88 ? -8.744 -12.333 11.957 1.00 97.75 88 LEU A O 1
ATOM 649 N N . ARG A 1 89 ? -10.231 -10.656 11.921 1.00 98.44 89 ARG A N 1
ATOM 650 C CA . ARG A 1 89 ? -10.750 -10.983 10.593 1.00 98.44 89 ARG A CA 1
ATOM 651 C C . ARG A 1 89 ? -9.728 -10.550 9.547 1.00 98.44 89 ARG A C 1
ATOM 653 O O . ARG A 1 89 ? -9.229 -9.429 9.599 1.00 98.44 89 ARG A O 1
ATOM 660 N N . ALA A 1 90 ? -9.457 -11.431 8.594 1.00 98.50 90 ALA A N 1
ATOM 661 C CA . ALA A 1 90 ? -8.524 -11.186 7.505 1.00 98.50 90 ALA A CA 1
ATOM 662 C C . ALA A 1 90 ? -9.111 -11.653 6.170 1.00 98.50 90 ALA A C 1
ATOM 664 O O . ALA A 1 90 ? -9.963 -12.547 6.135 1.00 98.50 90 ALA A O 1
ATOM 665 N N . GLY A 1 91 ? -8.634 -11.049 5.087 1.00 98.50 91 GLY A N 1
ATOM 666 C CA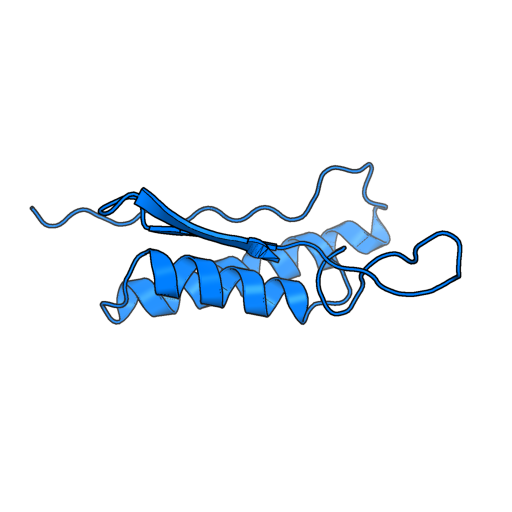 . GLY A 1 91 ? -8.889 -11.462 3.712 1.00 98.50 91 GLY A CA 1
ATOM 667 C C . GLY A 1 91 ? -7.590 -11.420 2.915 1.00 98.50 91 GLY A C 1
ATOM 668 O O . GLY A 1 91 ? -6.725 -10.592 3.199 1.00 98.50 91 GLY A O 1
ATOM 669 N N . GLY A 1 92 ? -7.450 -12.321 1.949 1.00 98.25 92 GLY A N 1
ATOM 670 C CA . GLY A 1 92 ? -6.313 -12.343 1.038 1.00 98.25 92 GLY A CA 1
ATOM 671 C C . GLY A 1 92 ? -6.658 -13.064 -0.256 1.00 98.25 92 GLY A C 1
ATOM 672 O O . GLY A 1 92 ? -7.581 -13.890 -0.274 1.00 98.25 92 GLY A O 1
ATOM 673 N N . VAL A 1 93 ? -5.941 -12.708 -1.317 1.00 97.62 93 VAL A N 1
ATOM 674 C CA . VAL A 1 93 ? -6.084 -13.228 -2.683 1.00 97.62 93 VAL A CA 1
ATOM 675 C C . VAL A 1 93 ? -4.727 -13.522 -3.288 1.00 97.62 93 VAL A C 1
ATOM 677 O O . VAL A 1 93 ? -3.759 -12.836 -2.886 1.00 97.62 93 VAL A O 1
#

Secondary structure (DSSP, 8-state):
--PPP--------S---HHHHHHHHHHHHHHHHHHHHHHHTT--HHHHHHHHHHHHHT-TTSSSSTTPPB-TTS-B----EEEETTTTEEEE-

Nearest PDB structures (foldseek):
  7qsf-assembly1_CCC  TM=9.191E-01  e=1.430E-07  Escherichia coli
  8bqo-assembly1_AAA  TM=9.159E-01  e=1.748E-07  Escherichia coli
  7r1g-assembly1_CCC  TM=9.210E-01  e=2.612E-07  Escherichia coli
  2gez-assembly1_A  TM=9.324E-01  e=4.172E-07  Lupinus luteus
  8dqm-assembly1_C  TM=9.395E-01  e=1.819E-06  Roseivivax halodurans